Protein AF-A0A6Y2KS38-F1 (afdb_monomer)

Secondary structure (DSSP, 8-state):
-HHHHHHHHHHHHTTS-------SS-HHHHHHHHHHHHTSHHHHHHHHHHHHHTTT--SS-----SSPPPSS-------------HHHHHHHHHHHHHTT--HHHHHHHHHHHHHHHHHT-S--------------

Organism: Salmonella diarizonae (NCBI:txid59204)

Nearest PDB structures (foldseek):
  6p1j-assembly2_B  TM=8.273E-01  e=2.492E-07  Eleftheria terrae
  6p1j-assembly1_A  TM=8.305E-01  e=2.862E-07  Eleftheria terrae
  8rz6-assembly1_A  TM=8.707E-01  e=1.124E-05  Streptomyces regensis
  8qnf-assembly1_A  TM=8.567E-01  e=1.482E-05  Streptomyces regensis
  5t3e-assembly1_A  TM=7.906E-01  e=1.226E-02  Thermoactinomyces vulgaris

Radius of gyration: 22.56 Å; Cα contacts (8 Å, |Δi|>4): 51; chains: 1; bounding box: 43×46×56 Å

Structure (mmCIF, N/CA/C/O backbone):
data_AF-A0A6Y2KS38-F1
#
_entry.id   AF-A0A6Y2KS38-F1
#
loop_
_atom_site.group_PDB
_atom_site.id
_atom_site.type_symbol
_atom_site.label_atom_id
_atom_site.label_alt_id
_atom_site.label_comp_id
_atom_site.label_asym_id
_atom_site.label_entity_id
_atom_site.label_seq_id
_atom_site.pdbx_PDB_ins_code
_atom_site.Cartn_x
_atom_site.Cartn_y
_atom_site.Cartn_z
_atom_site.occupancy
_atom_site.B_iso_or_equiv
_atom_site.auth_seq_id
_atom_site.auth_comp_id
_atom_site.auth_asym_id
_atom_site.auth_atom_id
_atom_site.pdbx_PDB_model_num
ATOM 1 N N . LEU A 1 1 ? 8.875 -2.345 -18.616 1.00 88.44 1 LEU A N 1
ATOM 2 C CA . LEU A 1 1 ? 8.652 -1.024 -19.245 1.00 88.44 1 LEU A CA 1
ATOM 3 C C . LEU A 1 1 ? 9.925 -0.198 -19.435 1.00 88.44 1 LEU A C 1
ATOM 5 O O . LEU A 1 1 ? 10.483 -0.303 -20.509 1.00 88.44 1 LEU A O 1
ATOM 9 N N . ALA A 1 2 ? 10.421 0.583 -18.458 1.00 95.19 2 ALA A N 1
ATOM 10 C CA . ALA A 1 2 ? 11.564 1.492 -18.695 1.00 95.19 2 ALA A CA 1
ATOM 11 C C . ALA A 1 2 ? 12.801 0.774 -19.272 1.00 95.19 2 ALA A C 1
ATOM 13 O O . ALA A 1 2 ? 13.363 1.213 -20.265 1.00 95.19 2 ALA A O 1
ATOM 14 N N . ARG A 1 3 ? 13.145 -0.395 -18.716 1.00 94.69 3 ARG A N 1
ATOM 15 C CA . ARG A 1 3 ? 14.218 -1.262 -19.227 1.00 94.69 3 ARG A CA 1
ATOM 16 C C . ARG A 1 3 ? 14.014 -1.697 -20.686 1.00 94.69 3 ARG A C 1
ATOM 18 O O . ARG A 1 3 ? 14.952 -1.632 -21.464 1.00 94.69 3 ARG A O 1
ATOM 25 N N . GLU A 1 4 ? 12.811 -2.147 -21.044 1.00 95.94 4 GLU A N 1
ATOM 26 C CA . GLU A 1 4 ? 12.500 -2.602 -22.412 1.00 95.94 4 GLU A CA 1
ATOM 27 C C . GLU A 1 4 ? 12.499 -1.432 -23.396 1.00 95.94 4 GLU A C 1
ATOM 29 O O . GLU A 1 4 ? 13.007 -1.568 -24.501 1.00 95.94 4 GLU A O 1
ATOM 34 N N . LEU A 1 5 ? 11.983 -0.271 -22.978 1.00 97.25 5 LEU A N 1
ATOM 35 C CA . LEU A 1 5 ? 12.016 0.949 -23.778 1.00 97.25 5 LEU A CA 1
ATOM 36 C C . LEU A 1 5 ? 13.458 1.378 -24.070 1.00 97.25 5 LEU A C 1
ATOM 38 O O . LEU A 1 5 ? 13.769 1.697 -25.213 1.00 97.25 5 LEU A O 1
ATOM 42 N N . CYS A 1 6 ? 14.329 1.358 -23.056 1.00 97.19 6 CYS A N 1
ATOM 43 C CA . CYS A 1 6 ? 15.751 1.644 -23.232 1.00 97.19 6 CYS A CA 1
ATOM 44 C C . CYS A 1 6 ? 16.404 0.673 -24.222 1.00 97.19 6 CYS A C 1
ATOM 46 O O . CYS A 1 6 ? 17.102 1.124 -25.118 1.00 97.19 6 CYS A O 1
ATOM 48 N N . GLU A 1 7 ? 16.152 -0.631 -24.099 1.00 97.44 7 GLU A N 1
ATOM 49 C CA . GLU A 1 7 ? 16.730 -1.630 -25.006 1.00 97.44 7 GLU A CA 1
ATOM 50 C C . GLU A 1 7 ? 16.250 -1.451 -26.451 1.00 97.44 7 GLU A C 1
ATOM 52 O O . GLU A 1 7 ? 17.064 -1.395 -27.368 1.00 97.44 7 GLU A O 1
ATOM 57 N N . LEU A 1 8 ? 14.942 -1.279 -26.659 1.00 97.69 8 LEU A N 1
ATOM 58 C CA . LEU A 1 8 ? 14.366 -1.044 -27.985 1.00 97.69 8 LEU A CA 1
ATOM 59 C C . LEU A 1 8 ? 14.905 0.241 -28.625 1.00 97.69 8 LEU A C 1
ATOM 61 O O . LEU A 1 8 ? 15.194 0.266 -29.821 1.00 97.69 8 LEU A O 1
ATOM 65 N N . TYR A 1 9 ? 15.046 1.305 -27.832 1.00 97.75 9 TYR A N 1
ATOM 66 C CA . TYR A 1 9 ? 15.588 2.575 -28.300 1.00 97.75 9 TYR A CA 1
ATOM 67 C C . TYR A 1 9 ? 17.061 2.445 -28.697 1.00 97.75 9 TYR A C 1
ATOM 69 O O . TYR A 1 9 ? 17.426 2.805 -29.815 1.00 97.75 9 TYR A O 1
ATOM 77 N N . THR A 1 10 ? 17.897 1.894 -27.813 1.00 97.94 10 THR A N 1
ATOM 78 C CA . THR A 1 10 ? 19.331 1.707 -28.067 1.00 97.94 10 THR A CA 1
ATOM 79 C C . THR A 1 10 ? 19.562 0.812 -29.279 1.00 97.94 10 THR A C 1
ATOM 81 O O . THR A 1 10 ? 20.334 1.178 -30.160 1.00 97.94 10 THR A O 1
ATOM 84 N N . ALA A 1 11 ? 18.830 -0.300 -29.386 1.00 97.69 11 ALA A N 1
ATOM 85 C CA . ALA A 1 11 ? 18.913 -1.194 -30.535 1.00 97.69 11 ALA A CA 1
ATOM 86 C C . ALA A 1 11 ? 18.630 -0.466 -31.854 1.00 97.69 11 ALA A C 1
ATOM 88 O O . ALA A 1 11 ? 19.356 -0.622 -32.834 1.00 97.69 11 ALA A O 1
ATOM 89 N N . ARG A 1 12 ? 17.613 0.405 -31.860 1.00 97.38 12 ARG A N 1
ATOM 90 C CA . ARG A 1 12 ? 17.240 1.174 -33.047 1.00 97.38 12 ARG A CA 1
ATOM 91 C C . ARG A 1 12 ? 18.290 2.211 -33.448 1.00 97.38 12 ARG A C 1
ATOM 93 O O . ARG A 1 12 ? 18.448 2.431 -34.648 1.00 97.38 12 ARG A O 1
ATOM 100 N N . VAL A 1 13 ? 18.956 2.842 -32.476 1.00 98.25 13 VAL A N 1
ATOM 101 C CA . VAL A 1 13 ? 20.048 3.811 -32.695 1.00 98.25 13 VAL A CA 1
ATOM 102 C C . VAL A 1 13 ? 21.300 3.125 -33.237 1.00 98.25 13 VAL A C 1
ATOM 104 O O . VAL A 1 13 ? 21.970 3.673 -34.103 1.00 98.25 13 VAL A O 1
ATOM 107 N N . GLU A 1 14 ? 21.596 1.927 -32.745 1.00 97.94 14 GLU A N 1
ATOM 108 C CA . GLU A 1 14 ? 22.769 1.134 -33.128 1.00 97.94 14 GLU A CA 1
ATOM 109 C C . GLU A 1 14 ? 22.527 0.257 -34.370 1.00 97.94 14 GLU A C 1
ATOM 111 O O . GLU A 1 14 ? 23.391 -0.535 -34.733 1.00 97.94 14 GLU A O 1
ATOM 116 N N . GLU A 1 15 ? 21.354 0.374 -35.004 1.00 97.31 15 GLU A N 1
ATOM 117 C CA . GLU A 1 15 ? 20.936 -0.432 -36.162 1.00 97.31 15 GLU A CA 1
ATOM 118 C C . GLU A 1 15 ? 21.052 -1.950 -35.936 1.00 97.31 15 GLU A C 1
ATOM 120 O O . GLU A 1 15 ? 21.260 -2.731 -36.864 1.00 97.31 15 GLU A O 1
ATOM 125 N N . ARG A 1 16 ? 20.868 -2.380 -34.686 1.00 97.69 16 ARG A N 1
ATOM 126 C CA . ARG A 1 16 ? 20.822 -3.789 -34.290 1.00 97.69 16 ARG A CA 1
ATOM 127 C C . ARG A 1 16 ? 19.401 -4.206 -33.933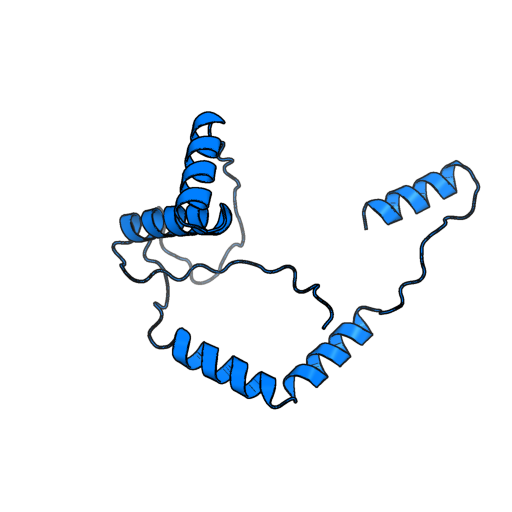 1.00 97.69 16 ARG A C 1
ATOM 129 O O . ARG A 1 16 ? 18.536 -3.384 -33.632 1.00 97.69 16 ARG A O 1
ATOM 136 N N . GLU A 1 17 ? 19.168 -5.509 -33.897 1.00 96.06 17 GLU A N 1
ATOM 137 C CA . GLU A 1 17 ? 17.938 -6.044 -33.321 1.00 96.06 17 GLU A CA 1
ATOM 138 C C . GLU A 1 17 ? 17.955 -5.928 -31.789 1.00 96.06 17 GLU A C 1
ATOM 140 O O . GLU A 1 17 ? 19.001 -6.024 -31.135 1.00 96.06 17 GLU A O 1
ATOM 145 N N . ALA A 1 18 ? 16.779 -5.680 -31.211 1.00 95.75 18 ALA A N 1
ATOM 146 C CA . ALA A 1 18 ? 16.601 -5.616 -29.767 1.00 95.75 18 ALA A CA 1
ATOM 147 C C . ALA A 1 18 ? 16.514 -7.028 -29.182 1.00 95.75 18 ALA A C 1
ATOM 149 O O . ALA A 1 18 ? 15.787 -7.874 -29.702 1.00 95.75 18 ALA A O 1
ATOM 150 N N . ILE A 1 19 ? 17.199 -7.265 -28.065 1.00 95.00 19 ILE A N 1
ATOM 151 C CA . ILE A 1 19 ? 17.192 -8.560 -27.384 1.00 95.00 19 ILE A CA 1
ATOM 152 C C . ILE A 1 19 ? 16.326 -8.437 -26.133 1.00 95.00 19 ILE A C 1
ATOM 154 O O . ILE A 1 19 ? 16.753 -7.924 -25.098 1.00 95.00 19 ILE A O 1
ATOM 158 N N . LEU A 1 20 ? 15.091 -8.930 -26.224 1.00 95.12 20 LEU A N 1
ATOM 159 C CA . LEU A 1 20 ? 14.164 -9.015 -25.098 1.00 95.12 20 LEU A CA 1
ATOM 160 C C . LEU A 1 20 ? 13.809 -10.480 -24.828 1.00 95.12 20 LEU A C 1
ATOM 162 O O . LEU A 1 20 ? 13.563 -11.225 -25.777 1.00 95.12 20 LEU A O 1
ATOM 166 N N . PRO A 1 21 ? 13.768 -10.914 -23.556 1.00 93.19 21 PRO A N 1
ATOM 167 C CA . PRO A 1 21 ? 13.317 -12.258 -23.234 1.00 93.19 21 PRO A CA 1
ATOM 168 C C . PRO A 1 21 ? 11.839 -12.413 -23.599 1.00 93.19 21 PRO A C 1
ATOM 170 O O . PRO A 1 21 ? 11.030 -11.519 -23.334 1.00 93.19 21 PRO A O 1
ATOM 173 N N . GLU A 1 22 ? 11.485 -13.564 -24.165 1.00 93.19 22 GLU A N 1
ATOM 174 C CA . GLU A 1 22 ? 10.086 -13.920 -24.378 1.00 93.19 22 GLU A CA 1
ATOM 175 C C . GLU A 1 22 ? 9.357 -14.011 -23.030 1.00 93.19 22 GLU A C 1
ATOM 177 O O . GLU A 1 22 ? 9.901 -14.489 -22.029 1.00 93.19 22 GLU A O 1
ATOM 182 N N . LEU A 1 23 ? 8.122 -13.515 -22.991 1.00 93.06 23 LEU A N 1
ATOM 183 C CA . LEU A 1 23 ? 7.299 -13.538 -21.789 1.00 93.06 23 LEU A CA 1
ATOM 184 C C . LEU A 1 23 ? 6.562 -14.885 -21.705 1.00 93.06 23 LEU A C 1
ATOM 186 O O . LEU A 1 23 ? 5.662 -15.113 -22.514 1.00 93.06 23 LEU A O 1
ATOM 190 N N . PRO A 1 24 ? 6.866 -15.746 -20.713 1.00 92.88 24 PRO A N 1
ATOM 191 C CA . PRO A 1 24 ? 6.246 -17.070 -20.607 1.00 92.88 24 PRO A CA 1
ATOM 192 C C . PRO A 1 24 ? 4.778 -17.018 -20.163 1.00 92.88 24 PRO A C 1
ATOM 194 O O . PRO A 1 24 ? 4.066 -18.010 -20.262 1.00 92.88 24 PRO A O 1
ATOM 197 N N . VAL A 1 25 ? 4.339 -15.878 -19.622 1.00 93.06 25 VAL A N 1
ATOM 198 C CA . VAL A 1 25 ? 2.980 -15.637 -19.131 1.00 93.06 25 VAL A CA 1
ATOM 199 C C . VAL A 1 25 ? 2.575 -14.239 -19.573 1.00 93.06 25 VAL A C 1
ATOM 201 O O . VAL A 1 25 ? 3.265 -13.262 -19.268 1.00 93.06 25 VAL A O 1
ATOM 204 N N . GLN A 1 26 ? 1.450 -14.135 -20.271 1.00 94.69 26 GLN A N 1
ATOM 205 C CA . GLN A 1 26 ? 0.826 -12.864 -20.606 1.00 94.69 26 GLN A CA 1
ATOM 206 C C . GLN A 1 26 ? -0.152 -12.448 -19.507 1.00 94.69 26 GLN A C 1
ATOM 208 O O . GLN A 1 26 ? -0.623 -13.247 -18.697 1.00 94.69 26 GLN A O 1
ATOM 213 N N . PHE A 1 27 ? -0.511 -11.165 -19.478 1.00 93.56 27 PHE A N 1
ATOM 214 C CA . PHE A 1 27 ? -1.445 -10.669 -18.464 1.00 93.56 27 PHE A CA 1
ATOM 215 C C . PHE A 1 27 ? -2.825 -11.353 -18.537 1.00 93.56 27 PHE A C 1
ATOM 217 O O . PHE A 1 27 ? -3.475 -11.545 -17.511 1.00 93.56 27 PHE A O 1
ATOM 224 N N . ALA A 1 28 ? -3.257 -11.768 -19.733 1.00 96.19 28 ALA A N 1
ATOM 225 C CA . ALA A 1 28 ? -4.486 -12.538 -19.913 1.00 96.19 28 ALA A CA 1
ATOM 226 C C . ALA A 1 28 ? -4.429 -13.900 -19.198 1.00 96.19 28 ALA A C 1
ATOM 228 O O . ALA A 1 28 ? -5.389 -14.275 -18.523 1.00 96.19 28 ALA A O 1
ATOM 229 N N . ASP A 1 29 ? -3.290 -14.593 -19.270 1.00 95.25 29 ASP A N 1
ATOM 230 C CA . ASP A 1 29 ? -3.073 -15.870 -18.584 1.00 95.25 29 ASP A CA 1
ATOM 231 C C . ASP A 1 29 ? -3.142 -15.685 -17.065 1.00 95.25 29 ASP A C 1
ATOM 233 O O . ASP A 1 29 ? -3.805 -16.452 -16.366 1.00 95.25 29 ASP A O 1
ATOM 237 N N . PHE A 1 30 ? -2.533 -14.608 -16.554 1.00 92.62 30 PHE A N 1
ATOM 238 C CA . PHE A 1 30 ? -2.628 -14.238 -15.142 1.00 92.62 30 PHE A CA 1
ATOM 239 C C . PHE A 1 30 ? -4.078 -13.969 -14.710 1.00 92.62 30 PHE A C 1
ATOM 241 O O . PHE A 1 30 ? -4.500 -14.447 -13.658 1.00 92.62 30 PHE A O 1
ATOM 248 N N . ALA A 1 31 ? -4.861 -13.239 -15.509 1.00 94.19 31 ALA A N 1
ATOM 249 C CA . ALA A 1 31 ? -6.260 -12.948 -15.191 1.00 94.19 31 ALA A CA 1
ATOM 250 C C . ALA A 1 31 ? -7.122 -14.225 -15.147 1.00 94.19 31 ALA 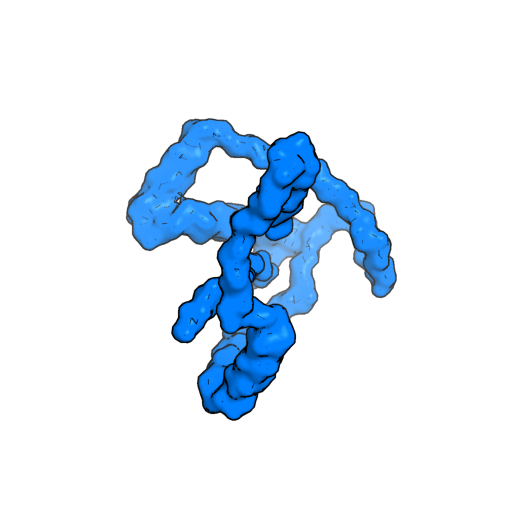A C 1
ATOM 252 O O . ALA A 1 31 ? -7.949 -14.391 -14.245 1.00 94.19 31 ALA A O 1
ATOM 253 N N . LEU A 1 32 ? -6.900 -15.153 -16.085 1.00 95.69 32 LEU A N 1
ATOM 254 C CA . LEU A 1 32 ? -7.559 -16.461 -16.099 1.00 95.69 32 LEU A CA 1
ATOM 255 C C . LEU A 1 32 ? -7.160 -17.303 -14.884 1.00 95.69 32 LEU A C 1
ATOM 257 O O . LEU A 1 32 ? -8.030 -17.839 -14.194 1.00 95.69 32 LEU A O 1
ATOM 261 N N . TRP A 1 33 ? -5.863 -17.367 -14.582 1.00 93.38 33 TRP A N 1
ATOM 262 C CA . TRP A 1 33 ? -5.344 -18.050 -13.400 1.00 93.38 33 TRP A CA 1
ATOM 263 C C . TRP A 1 33 ? -5.943 -17.482 -12.108 1.00 93.38 33 TRP A C 1
ATOM 265 O O . TRP A 1 33 ? -6.415 -18.239 -11.257 1.00 93.38 33 TRP A O 1
ATOM 275 N N . GLN A 1 34 ? -5.999 -16.155 -11.967 1.00 92.31 34 GLN A N 1
ATOM 276 C CA . GLN A 1 34 ? -6.558 -15.508 -10.784 1.00 92.31 34 GLN A CA 1
ATOM 277 C C . GLN A 1 34 ? -8.040 -15.851 -10.608 1.00 92.31 34 GLN A C 1
ATOM 279 O O . GLN A 1 34 ? -8.467 -16.145 -9.493 1.00 92.31 34 GLN A O 1
ATOM 284 N N . ARG A 1 35 ? -8.817 -15.871 -11.697 1.00 93.75 35 ARG A N 1
ATOM 285 C CA . ARG A 1 35 ? -10.223 -16.289 -11.661 1.00 93.75 35 ARG A CA 1
ATOM 286 C C . ARG A 1 35 ? -10.366 -17.731 -11.174 1.00 93.75 35 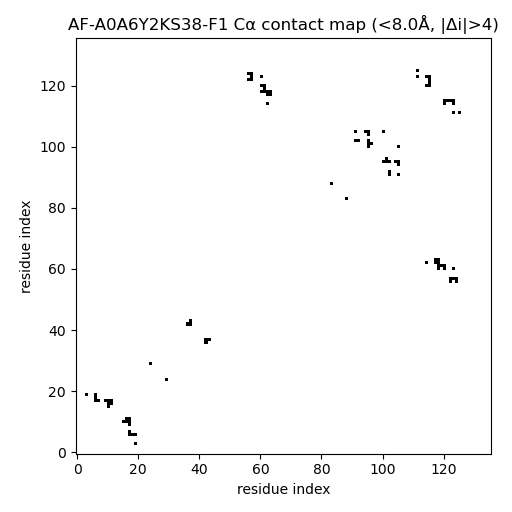ARG A C 1
ATOM 288 O O . ARG A 1 35 ? -11.145 -17.975 -10.263 1.00 93.75 35 ARG A O 1
ATOM 295 N N . GLN A 1 36 ? -9.564 -18.654 -11.703 1.00 93.94 36 GLN A N 1
ATOM 296 C CA . GLN A 1 36 ? -9.564 -20.050 -11.254 1.00 93.94 36 GLN A CA 1
ATOM 297 C C . GLN A 1 36 ? -9.189 -20.189 -9.772 1.00 93.94 36 GLN A C 1
ATOM 299 O O . GLN A 1 36 ? -9.686 -21.084 -9.093 1.00 93.94 36 GLN A O 1
ATOM 304 N N . MET A 1 37 ? -8.320 -19.320 -9.238 1.00 90.94 37 MET A N 1
ATOM 305 C CA . MET A 1 37 ? -7.995 -19.336 -7.806 1.00 90.94 37 MET A CA 1
ATOM 306 C C . MET A 1 37 ? -9.191 -18.964 -6.925 1.00 90.94 37 MET A C 1
ATOM 308 O O . MET A 1 37 ? -9.269 -19.450 -5.797 1.00 90.94 37 MET A O 1
ATOM 312 N N . LEU A 1 38 ? -10.119 -18.134 -7.412 1.00 91.44 38 LEU A N 1
ATOM 313 C CA . LEU A 1 38 ? -11.310 -17.732 -6.656 1.00 91.44 38 LEU A CA 1
ATOM 314 C C . LEU A 1 38 ? -12.330 -18.866 -6.505 1.00 91.44 38 LEU A C 1
ATOM 316 O O . LEU A 1 38 ? -13.067 -18.879 -5.523 1.00 91.44 38 LEU A O 1
ATOM 320 N N . ASP A 1 39 ? -12.320 -19.840 -7.416 1.00 91.62 39 ASP A N 1
ATOM 321 C CA . ASP A 1 39 ? -13.200 -21.012 -7.359 1.00 91.62 39 ASP A CA 1
ATOM 322 C C . ASP A 1 39 ? -12.671 -22.103 -6.406 1.00 91.62 39 ASP A C 1
ATOM 324 O O . ASP A 1 39 ? -13.366 -23.072 -6.094 1.00 91.62 39 ASP A O 1
ATOM 328 N N . LYS A 1 40 ? -11.435 -21.965 -5.906 1.00 93.12 40 LYS A N 1
ATOM 329 C CA . LYS A 1 40 ? -10.833 -22.937 -4.985 1.00 93.12 40 LYS A CA 1
ATOM 330 C C . LYS A 1 40 ? -11.367 -22.768 -3.555 1.00 93.12 40 LYS A C 1
ATOM 332 O O . LYS A 1 40 ? -11.560 -21.639 -3.101 1.00 93.12 40 LYS A O 1
ATOM 337 N N . PRO A 1 41 ? -11.460 -23.854 -2.757 1.00 91.69 41 PRO A N 1
ATOM 338 C CA . PRO A 1 41 ? -11.890 -23.783 -1.353 1.00 91.69 41 PRO A CA 1
ATOM 339 C C . PRO A 1 41 ? -11.075 -22.807 -0.490 1.00 91.69 41 PRO A C 1
ATOM 341 O O . PRO A 1 41 ? -11.580 -22.228 0.473 1.00 91.69 41 PRO A O 1
ATOM 344 N N . GLU A 1 42 ? -9.804 -22.587 -0.840 1.00 92.06 42 GLU A N 1
ATOM 345 C CA . GLU A 1 42 ? -8.952 -21.639 -0.129 1.00 92.06 42 GLU A CA 1
ATOM 346 C C . GLU A 1 42 ? -9.467 -20.192 -0.219 1.00 92.06 42 GLU A C 1
ATOM 348 O O . GLU A 1 42 ? -9.333 -19.436 0.747 1.00 92.06 42 GLU A O 1
ATOM 353 N N . ALA A 1 43 ? -10.105 -19.806 -1.328 1.00 93.50 43 ALA A N 1
ATOM 354 C CA . ALA A 1 43 ? -10.687 -18.477 -1.483 1.00 93.50 43 ALA A CA 1
ATOM 355 C C . ALA A 1 43 ? -11.790 -18.230 -0.445 1.00 93.50 43 ALA A C 1
ATOM 357 O O . ALA A 1 43 ? -11.792 -17.188 0.214 1.00 93.50 43 ALA A O 1
ATOM 358 N N . ALA A 1 44 ? -12.658 -19.220 -0.209 1.00 94.81 44 ALA A N 1
ATOM 359 C CA . ALA A 1 44 ? -13.690 -19.148 0.824 1.00 94.81 44 ALA A CA 1
ATOM 360 C C . ALA A 1 44 ? -13.084 -19.008 2.232 1.00 94.81 44 ALA A C 1
ATOM 362 O O . ALA A 1 44 ? -13.550 -18.193 3.030 1.00 94.81 44 ALA A O 1
ATOM 363 N N . ARG A 1 45 ? -11.991 -19.730 2.524 1.00 95.50 45 ARG A N 1
ATOM 364 C CA . ARG A 1 45 ? -11.259 -19.613 3.798 1.00 95.50 45 ARG A CA 1
ATOM 365 C C . ARG A 1 45 ? -10.664 -18.215 3.995 1.00 95.50 45 ARG A C 1
ATOM 367 O O . ARG A 1 45 ? -10.798 -17.640 5.074 1.00 95.50 45 ARG A O 1
ATOM 374 N N . ARG A 1 46 ? -10.025 -17.653 2.962 1.00 94.56 46 ARG A N 1
ATOM 375 C CA . ARG A 1 46 ? -9.461 -16.290 2.998 1.00 94.56 46 ARG A CA 1
ATOM 376 C C . ARG A 1 46 ? -10.561 -15.239 3.160 1.00 94.56 46 ARG A C 1
ATOM 378 O O . ARG A 1 46 ? -10.398 -14.307 3.941 1.00 94.56 46 ARG A O 1
ATOM 385 N N . LEU A 1 47 ? -11.698 -15.415 2.486 1.00 96.25 47 LEU A N 1
ATOM 386 C CA . LEU A 1 47 ? -12.858 -14.537 2.636 1.00 96.25 47 LEU A CA 1
ATOM 387 C C . LEU A 1 47 ? -13.423 -14.575 4.062 1.00 96.25 47 LEU A C 1
ATOM 389 O O . LEU A 1 47 ? -13.679 -13.523 4.643 1.00 96.25 47 LEU A O 1
ATOM 393 N N . ALA A 1 48 ? -13.595 -15.767 4.639 1.00 97.38 48 ALA A N 1
ATOM 394 C CA . ALA A 1 48 ? -14.080 -15.927 6.008 1.00 97.38 48 ALA A CA 1
ATOM 395 C C . ALA A 1 48 ? -13.139 -15.266 7.027 1.00 97.38 48 ALA A C 1
ATOM 397 O O . ALA A 1 48 ? -13.601 -14.569 7.930 1.00 97.38 48 ALA A O 1
ATOM 398 N N . TYR A 1 49 ? -11.824 -15.420 6.839 1.00 97.25 49 TYR A N 1
ATOM 399 C CA . TYR A 1 49 ? -10.817 -14.734 7.647 1.00 97.25 49 TYR A CA 1
ATOM 400 C C . TYR A 1 49 ? -11.005 -13.213 7.619 1.00 97.25 49 TYR A C 1
ATOM 402 O O . TYR A 1 49 ? -11.086 -12.597 8.679 1.00 97.25 49 TYR A O 1
ATOM 410 N N . TRP A 1 50 ? -11.126 -12.611 6.431 1.00 97.06 50 TRP A N 1
ATOM 411 C CA . TRP A 1 50 ? -11.275 -11.157 6.303 1.00 97.06 50 TRP A CA 1
ATOM 412 C C . TRP A 1 50 ? -12.611 -10.643 6.831 1.00 97.06 50 TRP A C 1
ATOM 414 O O . TRP A 1 50 ? -12.628 -9.611 7.494 1.00 97.06 50 TRP A O 1
ATOM 424 N N . LYS A 1 51 ? -13.710 -11.377 6.615 1.00 97.44 51 LYS A N 1
ATOM 425 C CA . LYS A 1 51 ? -15.017 -11.036 7.197 1.00 97.44 51 LYS A CA 1
ATOM 426 C C . LYS A 1 51 ? -14.960 -10.971 8.721 1.00 97.44 51 LYS A C 1
ATOM 428 O O . LYS A 1 51 ? -15.491 -10.033 9.294 1.00 97.44 51 LYS A O 1
ATOM 433 N N . ASN A 1 52 ? -14.301 -11.942 9.353 1.00 97.56 52 ASN A N 1
ATOM 434 C CA . ASN A 1 52 ? -14.119 -11.960 10.802 1.00 97.56 52 ASN A CA 1
ATOM 435 C C . ASN A 1 52 ? -13.164 -10.843 11.259 1.00 97.56 52 ASN A C 1
ATOM 437 O O . ASN A 1 52 ? -13.486 -10.066 12.147 1.00 97.56 52 ASN A O 1
ATOM 441 N N . LYS A 1 53 ? -11.998 -10.705 10.614 1.00 96.69 53 LYS A N 1
ATOM 442 C CA . LYS A 1 53 ? -10.984 -9.716 11.012 1.00 96.69 53 LYS A CA 1
ATOM 443 C C . LYS A 1 53 ? -11.416 -8.263 10.855 1.00 96.69 53 LYS A C 1
ATOM 445 O O . LYS A 1 53 ? -10.917 -7.431 11.599 1.00 96.69 53 LYS A O 1
ATOM 450 N N . LEU A 1 54 ? -12.290 -7.965 9.897 1.00 96.00 54 LEU A N 1
ATOM 451 C CA . LEU A 1 54 ? -12.807 -6.616 9.649 1.00 96.00 54 LEU A CA 1
ATOM 452 C C . LEU A 1 54 ? -14.209 -6.411 10.233 1.00 96.00 54 LEU A C 1
ATOM 454 O O . LEU A 1 54 ? -14.854 -5.399 9.958 1.00 96.00 54 LEU A O 1
ATOM 458 N N . GLN A 1 55 ? -14.707 -7.364 11.022 1.00 96.62 55 GLN A N 1
ATOM 459 C CA . GLN A 1 55 ? -15.981 -7.205 11.701 1.00 96.62 55 GLN A CA 1
ATOM 460 C C . GLN A 1 55 ? -15.885 -6.050 12.703 1.00 96.62 55 GLN A C 1
ATOM 462 O O . GLN A 1 55 ? -15.043 -6.066 13.593 1.00 96.62 55 GLN A O 1
ATOM 467 N N . GLY A 1 56 ? -16.763 -5.057 12.560 1.00 94.19 56 GLY A N 1
ATOM 468 C CA . GLY A 1 56 ? -16.774 -3.879 13.431 1.00 94.19 56 GLY A CA 1
ATOM 469 C C . GLY A 1 56 ? -15.697 -2.839 13.115 1.00 94.19 56 GLY A C 1
ATOM 470 O O . GLY A 1 56 ? -15.620 -1.849 13.835 1.00 94.19 56 GLY A O 1
ATOM 471 N N . ALA A 1 57 ? -14.916 -3.025 12.044 1.00 94.62 57 ALA A N 1
ATOM 472 C CA . ALA A 1 57 ? -13.939 -2.032 11.613 1.00 94.62 57 ALA A CA 1
ATOM 473 C C . ALA A 1 57 ? -14.614 -0.665 11.366 1.00 94.62 57 ALA A C 1
ATOM 475 O O . ALA A 1 57 ? -15.714 -0.619 10.797 1.00 94.62 57 ALA A O 1
ATOM 476 N N . PRO A 1 58 ? -13.972 0.452 11.753 1.00 92.88 58 PRO A N 1
ATOM 477 C CA . PRO A 1 58 ? -14.537 1.782 11.583 1.00 92.88 58 PRO A CA 1
ATOM 478 C C . PRO A 1 58 ? -14.767 2.097 10.102 1.00 92.88 58 PRO A C 1
ATOM 480 O O . PRO A 1 58 ? -13.931 1.812 9.243 1.00 92.88 58 PRO A O 1
ATOM 483 N N . ALA A 1 59 ? -15.903 2.731 9.799 1.00 87.88 59 ALA A N 1
ATOM 484 C CA . ALA A 1 59 ? -16.266 3.110 8.430 1.00 87.88 59 ALA A CA 1
ATOM 485 C C . ALA A 1 59 ? -15.334 4.185 7.835 1.00 87.88 59 ALA A C 1
ATOM 487 O O . ALA A 1 59 ? -15.260 4.356 6.617 1.00 87.88 59 ALA A O 1
ATOM 488 N N . GLY A 1 60 ? -14.624 4.916 8.692 1.00 90.38 60 GLY A N 1
ATOM 489 C CA . GLY A 1 60 ? -13.685 5.954 8.313 1.00 90.38 60 GLY A CA 1
ATOM 490 C C . GLY A 1 60 ? -12.861 6.432 9.502 1.00 90.38 60 GLY A C 1
ATOM 491 O O . GLY A 1 60 ? -13.149 6.108 10.656 1.00 90.38 60 GLY A O 1
ATOM 492 N N . LEU A 1 61 ? -11.823 7.197 9.180 1.00 93.62 61 LEU A N 1
ATOM 493 C CA . LEU A 1 61 ? -10.994 7.884 10.156 1.00 93.62 61 LEU A CA 1
ATOM 494 C C . LEU A 1 61 ? -11.430 9.355 10.244 1.00 93.62 61 LEU A C 1
ATOM 496 O O . LEU A 1 61 ? -11.456 10.047 9.222 1.00 93.62 61 LEU A O 1
ATOM 500 N N . GLU A 1 62 ? -11.745 9.822 11.447 1.00 92.88 62 GLU A N 1
ATOM 501 C CA . GLU A 1 62 ? -12.233 11.171 11.750 1.00 92.88 62 GLU A CA 1
ATOM 502 C C . GLU A 1 62 ? -11.054 12.126 11.969 1.00 92.88 62 GLU A C 1
ATOM 504 O O . GLU A 1 62 ? -10.715 12.506 13.085 1.00 92.88 62 GLU A O 1
ATOM 509 N N . LEU A 1 63 ? -10.358 12.471 10.886 1.00 94.56 63 LEU A N 1
ATOM 510 C CA . LEU A 1 63 ? -9.220 13.390 10.943 1.00 94.56 63 LEU A CA 1
ATOM 511 C C . LEU A 1 63 ? -9.672 14.859 11.049 1.00 94.56 63 LEU A C 1
ATOM 513 O O . LEU A 1 63 ? -10.702 15.222 10.476 1.00 94.56 63 LEU A O 1
ATOM 517 N N . PRO A 1 64 ? -8.870 15.739 11.680 1.00 94.50 64 PRO A N 1
ATOM 518 C CA . PRO A 1 64 ? -9.135 17.175 11.730 1.00 94.50 64 PRO A CA 1
ATOM 519 C C . PRO A 1 64 ? -8.867 17.821 10.361 1.00 94.50 64 PRO A C 1
ATOM 521 O O . PRO A 1 64 ? -7.808 18.390 10.112 1.00 94.50 64 PRO A O 1
ATOM 524 N N . THR A 1 65 ? -9.811 17.678 9.431 1.00 95.06 65 THR A N 1
ATOM 525 C CA . THR A 1 65 ? -9.698 18.195 8.061 1.00 95.06 65 THR A CA 1
ATOM 526 C C . THR A 1 65 ? -10.106 19.663 7.961 1.00 95.06 65 THR A C 1
ATOM 528 O O . THR A 1 65 ? -11.127 20.055 8.518 1.00 95.06 65 THR A O 1
ATOM 531 N N . ASP A 1 66 ? -9.404 20.442 7.135 1.00 97.06 66 ASP A N 1
ATOM 532 C CA . ASP A 1 66 ? -9.700 21.869 6.910 1.00 97.06 66 ASP A CA 1
ATOM 533 C C . ASP A 1 66 ? -11.067 22.138 6.251 1.00 97.06 66 ASP A C 1
ATOM 535 O O . ASP A 1 66 ? -11.576 23.260 6.280 1.00 97.06 66 ASP A O 1
ATOM 539 N N . ARG A 1 67 ? -11.642 21.136 5.571 1.00 94.56 67 ARG A N 1
ATOM 540 C CA . ARG A 1 67 ? -12.905 21.240 4.826 1.00 94.56 67 ARG A CA 1
ATOM 541 C C . ARG A 1 67 ? -13.715 19.947 4.952 1.00 94.56 67 ARG A C 1
ATOM 543 O O . ARG A 1 67 ? -13.111 18.875 4.974 1.00 94.56 67 ARG A O 1
ATOM 550 N N . PRO A 1 68 ? -15.058 20.018 4.952 1.00 93.31 68 PRO A N 1
ATOM 551 C CA . PRO A 1 68 ? -15.907 18.831 4.989 1.00 93.31 68 PRO A CA 1
ATOM 552 C C . PRO A 1 68 ? -15.709 17.950 3.747 1.00 93.31 68 PRO A C 1
ATOM 554 O O . PRO A 1 68 ? -15.408 18.442 2.654 1.00 93.31 68 PRO A O 1
ATOM 557 N N . ARG A 1 69 ? -15.921 16.638 3.904 1.00 92.94 69 ARG A N 1
ATOM 558 C CA . ARG A 1 69 ? -15.829 15.670 2.802 1.00 92.94 69 ARG A CA 1
ATOM 559 C C . ARG A 1 69 ? -16.953 15.917 1.775 1.00 92.94 69 ARG A C 1
ATOM 561 O O . ARG A 1 69 ? -18.123 15.825 2.142 1.00 92.94 69 ARG A O 1
ATOM 568 N N . PRO A 1 70 ? -16.637 16.189 0.494 1.00 94.56 70 PRO A N 1
ATOM 569 C CA . PRO A 1 70 ? -17.651 16.346 -0.546 1.00 94.56 70 PRO A CA 1
ATOM 570 C C . PRO A 1 70 ? -18.256 14.992 -0.949 1.00 94.56 70 PRO A C 1
ATOM 572 O O . PRO A 1 70 ? -17.596 13.959 -0.853 1.00 94.56 70 PRO A O 1
ATOM 575 N N . ALA A 1 71 ? -19.487 15.004 -1.473 1.00 95.81 71 ALA A N 1
ATOM 576 C CA . ALA A 1 71 ? -20.158 13.798 -1.978 1.00 95.81 71 ALA A CA 1
ATOM 577 C C . ALA A 1 71 ? -19.465 13.190 -3.214 1.00 95.81 71 ALA A C 1
ATOM 579 O O . ALA A 1 71 ? -19.524 11.982 -3.429 1.00 95.81 71 ALA A O 1
ATOM 580 N N . VAL A 1 72 ? -18.792 14.024 -4.015 1.00 96.88 72 VAL A N 1
ATOM 581 C CA . VAL A 1 72 ? -18.024 13.609 -5.195 1.00 96.88 72 VAL A CA 1
ATOM 582 C C . VAL A 1 72 ? -16.560 13.989 -4.992 1.00 96.88 72 VAL A C 1
ATOM 584 O O . VAL A 1 72 ? -16.238 15.151 -4.737 1.00 96.88 72 VAL A O 1
ATOM 587 N N . ALA A 1 73 ? -15.666 13.007 -5.103 1.00 95.31 73 ALA A N 1
ATOM 588 C CA . ALA A 1 73 ? -14.230 13.224 -4.977 1.00 95.31 73 ALA A CA 1
ATOM 589 C C . ALA A 1 73 ? -13.670 13.944 -6.215 1.00 95.31 73 ALA A C 1
ATOM 591 O O . ALA A 1 73 ? -13.967 13.577 -7.348 1.00 95.31 73 ALA A O 1
ATOM 592 N N . SER A 1 74 ? -12.810 14.945 -6.007 1.00 96.44 74 SER A N 1
ATOM 593 C CA . SER A 1 74 ? -12.140 15.662 -7.104 1.00 96.44 74 SER A CA 1
ATOM 594 C C . SER A 1 74 ? -10.902 14.941 -7.643 1.00 96.44 74 SER A C 1
ATOM 596 O O . SER A 1 74 ? -10.377 15.332 -8.681 1.00 96.44 74 SER A O 1
ATOM 598 N N . TYR A 1 75 ? -10.391 13.949 -6.903 1.00 95.44 75 TYR A N 1
ATOM 599 C CA . TYR A 1 75 ? -9.127 13.240 -7.152 1.00 95.44 75 TYR A CA 1
ATOM 600 C C . TYR A 1 75 ? -7.872 14.129 -7.233 1.00 95.44 75 TYR A C 1
ATOM 602 O O . TYR A 1 75 ? -6.790 13.651 -7.567 1.00 95.44 75 TYR A O 1
ATOM 610 N N . ARG A 1 76 ? -7.977 15.417 -6.884 1.00 97.06 76 ARG A N 1
ATOM 611 C CA . ARG A 1 76 ? -6.828 16.324 -6.798 1.00 97.06 76 ARG A CA 1
ATOM 612 C C . ARG A 1 76 ? -6.062 16.051 -5.506 1.00 97.06 76 ARG A C 1
ATOM 614 O O . ARG A 1 76 ? -6.635 16.146 -4.425 1.00 97.06 76 ARG A O 1
ATOM 621 N N . GLY A 1 77 ? -4.771 15.760 -5.626 1.00 95.75 77 GLY A N 1
ATOM 622 C CA . GLY A 1 77 ? -3.858 15.553 -4.502 1.00 95.75 77 GLY A CA 1
ATOM 623 C C . GLY A 1 77 ? -2.608 16.424 -4.611 1.00 95.75 77 GLY A C 1
ATOM 624 O O . GLY A 1 77 ? -2.304 16.963 -5.674 1.00 95.75 77 GLY A O 1
ATOM 625 N N . ALA A 1 78 ? -1.886 16.548 -3.501 1.00 97.06 78 ALA A N 1
ATOM 626 C CA . ALA A 1 78 ? -0.563 17.159 -3.429 1.00 97.06 78 ALA A CA 1
ATOM 627 C C . ALA A 1 78 ? 0.399 16.196 -2.721 1.00 97.06 78 ALA A C 1
ATOM 629 O O . ALA A 1 78 ? -0.037 15.303 -1.994 1.00 97.06 78 ALA A O 1
ATOM 630 N N . HIS A 1 79 ? 1.700 16.383 -2.929 1.00 97.06 79 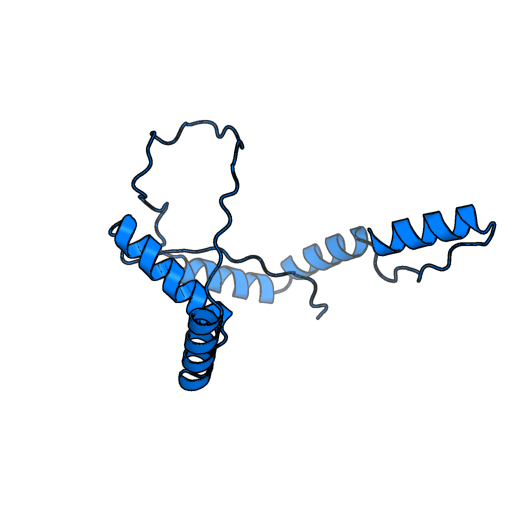HIS A N 1
ATOM 631 C CA . HIS A 1 79 ? 2.739 15.596 -2.274 1.00 97.06 79 HIS A CA 1
ATOM 632 C C . HIS A 1 79 ? 3.581 16.501 -1.377 1.00 97.06 79 HIS A C 1
ATOM 634 O O . HIS A 1 79 ? 4.125 17.502 -1.844 1.00 97.06 79 HIS A O 1
ATOM 640 N N . VAL A 1 80 ? 3.708 16.130 -0.104 1.00 97.44 80 VAL A N 1
ATOM 641 C CA . VAL A 1 80 ? 4.580 16.808 0.860 1.00 97.44 80 VAL A CA 1
ATOM 642 C C . VAL A 1 80 ? 5.678 15.821 1.254 1.00 97.44 80 VAL A C 1
ATOM 644 O O . VAL A 1 80 ? 5.378 14.835 1.929 1.00 97.44 80 VAL A O 1
ATOM 647 N N . PRO A 1 81 ? 6.931 16.017 0.803 1.00 96.75 81 PRO A N 1
ATOM 648 C CA . PRO A 1 81 ? 8.018 15.115 1.153 1.00 96.75 81 PRO A CA 1
ATOM 649 C C . PRO A 1 81 ? 8.355 15.228 2.643 1.00 96.75 81 PRO A C 1
ATOM 651 O O . PRO A 1 81 ? 8.408 16.324 3.198 1.00 96.75 81 PRO A O 1
ATOM 654 N N . VAL A 1 82 ? 8.624 14.085 3.272 1.00 95.44 82 VAL A N 1
ATOM 655 C CA . VAL A 1 82 ? 9.103 13.997 4.655 1.00 95.44 82 VAL A CA 1
ATOM 656 C C . VAL A 1 82 ? 10.437 13.265 4.648 1.00 95.44 82 VAL A C 1
ATOM 658 O O . VAL A 1 82 ? 10.530 12.149 4.139 1.00 95.44 82 VAL A O 1
ATOM 661 N N . THR A 1 83 ? 11.458 13.886 5.233 1.00 96.88 83 THR A N 1
ATOM 662 C CA . THR A 1 83 ? 12.798 13.305 5.368 1.00 96.88 83 THR A CA 1
ATOM 663 C C . THR A 1 83 ? 13.086 13.055 6.840 1.00 96.88 83 THR A C 1
ATOM 665 O O . THR A 1 83 ? 12.924 13.950 7.667 1.00 96.88 83 THR A O 1
ATOM 668 N N . LEU A 1 84 ? 13.525 11.841 7.165 1.00 96.50 84 LEU A N 1
ATOM 669 C CA . LEU A 1 84 ? 13.996 11.491 8.502 1.00 96.50 84 L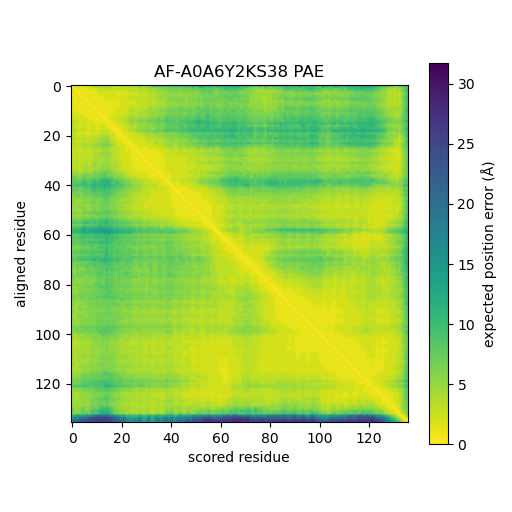EU A CA 1
ATOM 670 C C . LEU A 1 84 ? 15.516 11.631 8.553 1.00 96.50 84 LEU A C 1
ATOM 672 O O . LEU A 1 84 ? 16.206 11.200 7.627 1.00 96.50 84 LEU A O 1
ATOM 676 N N . ALA A 1 85 ? 16.028 12.217 9.635 1.00 98.19 85 ALA A N 1
ATOM 677 C CA . ALA A 1 85 ? 17.464 12.324 9.852 1.00 98.19 85 ALA A CA 1
ATOM 678 C C . ALA A 1 85 ? 18.102 10.920 9.955 1.00 98.19 85 ALA A C 1
ATOM 680 O O . ALA A 1 85 ? 17.461 10.011 10.504 1.00 98.19 85 ALA A O 1
ATOM 681 N N . PRO A 1 86 ? 19.338 10.718 9.460 1.00 98.19 86 PRO A N 1
ATOM 682 C CA . PRO A 1 86 ? 20.007 9.417 9.493 1.00 98.19 86 PRO A CA 1
ATOM 683 C C . PRO A 1 86 ? 20.031 8.783 10.889 1.00 98.19 86 PRO A C 1
ATOM 685 O O . PRO A 1 86 ? 19.737 7.602 11.041 1.00 98.19 86 PRO A O 1
ATOM 688 N N . GLU A 1 87 ? 20.270 9.580 11.927 1.00 98.31 87 GLU A N 1
ATOM 689 C CA . GLU A 1 87 ? 20.338 9.128 13.318 1.00 98.31 87 GLU A CA 1
ATOM 690 C C . GLU A 1 87 ? 18.986 8.583 13.800 1.00 98.31 87 GLU A C 1
ATOM 692 O O . GLU A 1 87 ? 18.925 7.589 14.526 1.00 98.31 87 GLU A O 1
ATOM 697 N N . THR A 1 88 ? 17.880 9.195 13.358 1.00 98.12 88 THR A N 1
ATOM 698 C CA . THR A 1 88 ? 16.525 8.699 13.642 1.00 98.12 88 THR A CA 1
ATOM 699 C C . THR A 1 88 ? 16.277 7.366 12.945 1.00 98.12 88 THR A C 1
ATOM 701 O O . THR A 1 88 ? 15.728 6.447 13.552 1.00 98.12 88 THR A O 1
ATOM 704 N N . VAL A 1 89 ? 16.700 7.230 11.686 1.00 97.88 89 VAL A N 1
ATOM 705 C CA . VAL A 1 89 ? 16.553 5.978 10.933 1.00 97.88 89 VAL A CA 1
ATOM 706 C C . VAL A 1 89 ? 17.332 4.848 11.605 1.00 97.88 89 VAL A C 1
ATOM 708 O O . VAL A 1 89 ? 16.779 3.763 11.791 1.00 97.88 89 VAL A O 1
ATOM 711 N N . GLU A 1 90 ? 18.565 5.100 12.042 1.00 98.31 90 GLU A N 1
ATOM 712 C CA . GLU A 1 90 ? 19.375 4.103 12.750 1.00 98.31 90 GLU A CA 1
ATOM 713 C C . GLU A 1 90 ? 18.762 3.705 14.098 1.00 98.31 90 GLU A C 1
ATOM 715 O O . GLU A 1 90 ? 18.666 2.516 14.415 1.00 98.31 90 GLU A O 1
ATOM 720 N N . ALA A 1 91 ? 18.233 4.666 14.860 1.00 98.38 91 ALA A N 1
ATOM 721 C CA . ALA A 1 91 ? 17.521 4.370 16.101 1.00 98.38 91 ALA A CA 1
ATOM 722 C C . ALA A 1 91 ? 16.279 3.485 15.868 1.00 98.38 91 ALA A C 1
ATOM 724 O O . ALA A 1 91 ? 16.027 2.548 16.634 1.00 98.38 91 ALA A O 1
ATOM 725 N N . LEU A 1 92 ? 15.525 3.737 14.792 1.00 98.19 92 LEU A N 1
ATOM 726 C CA . LEU A 1 92 ? 14.365 2.929 14.405 1.00 98.19 92 LEU A CA 1
ATOM 727 C C . LEU A 1 92 ? 14.769 1.523 13.941 1.00 98.19 92 LEU A C 1
ATOM 729 O O . LEU A 1 92 ? 14.092 0.553 14.286 1.00 98.19 92 LEU A O 1
ATOM 733 N N . ARG A 1 93 ? 15.883 1.380 13.211 1.00 98.38 93 ARG A N 1
ATOM 734 C CA . ARG A 1 93 ? 16.436 0.066 12.834 1.00 98.38 93 ARG A CA 1
ATOM 735 C C . ARG A 1 93 ? 16.845 -0.738 14.060 1.00 98.38 93 ARG A C 1
ATOM 737 O O . ARG A 1 93 ? 16.470 -1.903 14.174 1.00 98.38 93 ARG A O 1
ATOM 744 N N . ALA A 1 94 ? 17.546 -0.109 14.999 1.00 98.44 94 ALA A N 1
ATOM 745 C CA . ALA A 1 94 ? 17.930 -0.747 16.250 1.00 98.44 94 ALA A CA 1
ATOM 746 C C . ALA A 1 94 ? 16.697 -1.169 17.066 1.00 98.44 94 ALA A C 1
ATOM 748 O O . ALA A 1 94 ? 16.684 -2.249 17.652 1.00 98.44 94 ALA A O 1
ATOM 749 N N . LEU A 1 95 ? 15.635 -0.352 17.089 1.00 98.50 95 LEU A N 1
ATOM 750 C CA . LEU A 1 95 ? 14.366 -0.722 17.721 1.00 98.50 95 LEU A CA 1
ATOM 751 C C . LEU A 1 95 ? 13.731 -1.944 17.046 1.00 98.50 95 LEU A C 1
ATOM 753 O O . LEU A 1 95 ? 13.343 -2.877 17.746 1.00 98.50 95 LEU A O 1
ATOM 757 N N . ALA A 1 96 ? 13.663 -1.955 15.713 1.00 98.50 96 ALA A N 1
ATOM 758 C CA . ALA A 1 96 ? 13.124 -3.075 14.947 1.00 98.50 96 ALA A CA 1
ATOM 759 C C . ALA A 1 96 ? 13.870 -4.380 15.276 1.00 98.50 96 ALA A C 1
ATOM 761 O O . ALA A 1 96 ? 13.243 -5.388 15.596 1.00 98.50 96 ALA A O 1
ATOM 762 N N . GLN A 1 97 ? 15.206 -4.326 15.312 1.00 98.38 97 GLN A N 1
ATOM 763 C CA . GLN A 1 97 ? 16.049 -5.466 15.664 1.00 98.38 97 GLN A CA 1
ATOM 764 C C . GLN A 1 97 ? 15.804 -5.954 17.097 1.00 98.38 97 GLN A C 1
ATOM 766 O O . GLN A 1 97 ? 15.619 -7.151 17.303 1.00 98.38 97 GLN A O 1
ATOM 771 N N . ARG A 1 98 ? 15.753 -5.047 18.084 1.00 98.44 98 ARG A N 1
ATOM 772 C CA . ARG A 1 98 ? 15.483 -5.413 19.488 1.00 98.44 98 ARG A CA 1
ATOM 773 C C . ARG A 1 98 ? 14.116 -6.070 19.680 1.00 98.44 98 ARG A C 1
ATOM 775 O O . ARG A 1 98 ? 13.974 -6.901 20.566 1.00 98.44 98 ARG A O 1
ATOM 782 N N . GLN A 1 99 ? 13.128 -5.685 18.875 1.00 98.19 99 GLN A N 1
ATOM 783 C CA . GLN A 1 99 ? 11.763 -6.214 18.939 1.00 98.19 99 GLN A CA 1
ATOM 784 C C . GLN A 1 99 ? 11.538 -7.420 18.010 1.00 98.19 99 GLN A C 1
ATOM 786 O O . GLN A 1 99 ? 10.442 -7.971 17.988 1.00 98.19 99 GLN A O 1
ATOM 791 N N . GLY A 1 100 ? 12.544 -7.834 17.229 1.00 98.25 100 GLY A N 1
ATOM 792 C CA . GLY A 1 100 ? 12.414 -8.940 16.275 1.00 98.25 100 GLY A CA 1
ATOM 793 C C . GLY A 1 100 ? 11.431 -8.665 15.129 1.00 98.25 100 GLY A C 1
ATOM 794 O O . GLY A 1 100 ? 10.849 -9.598 14.581 1.00 98.25 100 GLY A O 1
ATOM 795 N N . VAL A 1 101 ? 11.224 -7.395 14.769 1.00 98.44 101 VAL A N 1
ATOM 796 C CA . VAL A 1 101 ? 10.288 -6.961 13.718 1.00 98.44 101 VAL A CA 1
ATOM 797 C C . VAL A 1 101 ? 11.016 -6.236 12.591 1.00 98.44 101 VAL A C 1
ATOM 799 O O . VAL A 1 101 ? 12.194 -5.896 12.682 1.00 98.44 101 VAL A O 1
ATOM 802 N N . THR A 1 102 ? 10.310 -5.974 11.494 1.00 98.12 102 THR A N 1
ATOM 803 C CA . THR A 1 102 ? 10.866 -5.204 10.374 1.00 98.12 102 THR A CA 1
ATOM 804 C C . THR A 1 102 ? 10.777 -3.697 10.632 1.00 98.12 102 THR A C 1
ATOM 806 O O . THR A 1 102 ? 9.882 -3.228 11.337 1.00 98.12 102 THR A O 1
ATOM 809 N N . LEU A 1 103 ? 11.653 -2.908 9.995 1.00 97.81 103 LEU A N 1
ATOM 810 C CA . LEU A 1 103 ? 11.556 -1.439 10.025 1.00 97.81 103 LEU A CA 1
ATOM 811 C C . LEU A 1 103 ? 10.190 -0.947 9.512 1.00 97.81 103 LEU A C 1
ATOM 813 O O . LEU A 1 103 ? 9.643 0.016 10.039 1.00 97.81 103 LEU A O 1
ATOM 817 N N . TYR A 1 104 ? 9.615 -1.642 8.526 1.00 97.56 104 TYR A N 1
ATOM 818 C CA . TYR A 1 104 ? 8.273 -1.358 8.022 1.00 97.56 104 TYR A CA 1
ATOM 819 C C . TYR A 1 104 ? 7.209 -1.449 9.128 1.00 97.56 104 TYR A C 1
ATOM 821 O O . TYR A 1 104 ? 6.401 -0.536 9.262 1.00 97.56 104 TYR A O 1
ATOM 829 N N . MET A 1 105 ? 7.230 -2.506 9.951 1.00 98.00 105 MET A N 1
ATOM 830 C CA . MET A 1 105 ? 6.283 -2.667 11.064 1.00 98.00 105 MET A CA 1
ATOM 831 C C . MET A 1 105 ? 6.420 -1.545 12.097 1.00 98.00 105 MET A C 1
ATOM 833 O O . MET A 1 105 ? 5.410 -1.035 12.572 1.00 98.00 105 MET A O 1
ATOM 837 N N . VAL A 1 106 ? 7.652 -1.118 12.400 1.00 98.25 106 VAL A N 1
ATOM 838 C CA . VAL A 1 106 ? 7.905 0.012 13.310 1.00 98.25 106 VAL A CA 1
ATOM 839 C C . VAL A 1 106 ? 7.328 1.314 12.751 1.00 98.25 106 VAL A C 1
ATOM 841 O O . VAL A 1 106 ? 6.638 2.036 13.466 1.00 98.25 106 VAL A O 1
ATOM 844 N N . LEU A 1 107 ? 7.574 1.608 11.472 1.00 97.69 107 LEU A N 1
ATOM 845 C CA . LEU A 1 107 ? 7.056 2.815 10.822 1.00 97.69 107 LEU A CA 1
ATOM 846 C C . LEU A 1 107 ? 5.527 2.800 10.715 1.00 97.69 107 LEU A C 1
ATOM 848 O O . LEU A 1 107 ? 4.891 3.819 10.971 1.00 97.69 107 LEU A O 1
ATOM 852 N N . LEU A 1 108 ? 4.932 1.650 10.386 1.00 98.00 108 LEU A N 1
ATOM 853 C CA . LEU A 1 108 ? 3.480 1.489 10.342 1.00 98.00 108 LEU A CA 1
ATOM 854 C C . LEU A 1 108 ? 2.854 1.713 11.722 1.00 98.00 108 LEU A C 1
ATOM 856 O O . LEU A 1 108 ? 1.878 2.450 11.825 1.00 98.00 108 LEU A O 1
ATOM 860 N N . ALA A 1 109 ? 3.442 1.146 12.779 1.00 97.69 109 ALA A N 1
ATOM 861 C CA . ALA A 1 109 ? 2.976 1.354 14.146 1.00 97.69 109 ALA A CA 1
ATOM 862 C C . ALA A 1 109 ? 3.079 2.832 14.557 1.00 97.69 109 ALA A C 1
ATOM 864 O O . ALA A 1 109 ? 2.124 3.393 15.089 1.00 97.69 109 ALA A O 1
ATOM 865 N N . ALA A 1 110 ? 4.200 3.496 14.255 1.00 97.06 110 ALA A N 1
ATOM 866 C CA . ALA A 1 110 ? 4.360 4.927 14.510 1.00 97.06 110 ALA A CA 1
ATOM 867 C C . ALA A 1 110 ? 3.308 5.764 13.761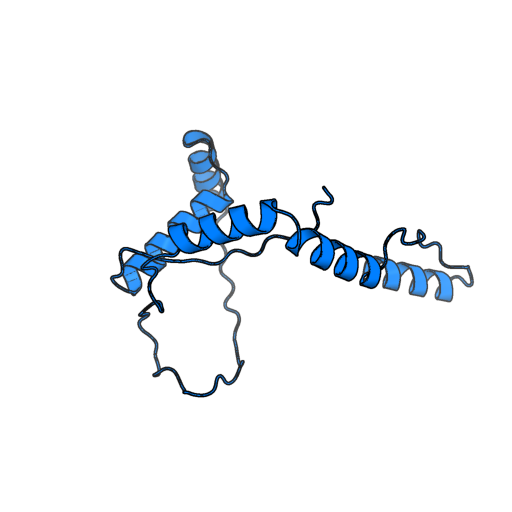 1.00 97.06 110 ALA A C 1
ATOM 869 O O . ALA A 1 110 ? 2.727 6.686 14.332 1.00 97.06 110 ALA A O 1
ATOM 870 N N . PHE A 1 111 ? 3.014 5.414 12.506 1.00 97.19 111 PHE A N 1
ATOM 871 C CA . PHE A 1 111 ? 1.973 6.068 11.719 1.00 97.19 111 PHE A CA 1
ATOM 872 C C . PHE A 1 111 ? 0.574 5.849 12.312 1.00 97.19 111 PHE A C 1
ATOM 874 O O . PHE A 1 111 ? -0.174 6.811 12.468 1.00 97.19 111 PHE A O 1
ATOM 881 N N . GLN A 1 112 ? 0.235 4.625 12.727 1.00 97.56 112 GLN A N 1
ATOM 882 C CA . GLN A 1 112 ? -1.033 4.326 13.402 1.00 97.56 112 GLN A CA 1
ATOM 883 C C . GLN A 1 112 ? -1.190 5.105 14.714 1.00 97.56 112 GLN A C 1
ATOM 885 O O . GLN A 1 112 ? -2.275 5.611 14.985 1.00 97.56 112 GLN A O 1
ATOM 890 N N . VAL A 1 113 ? -0.113 5.284 15.488 1.00 97.56 113 VAL A N 1
ATOM 891 C CA . VAL A 1 113 ? -0.125 6.121 16.701 1.00 97.56 113 VAL A CA 1
ATOM 892 C C . VAL A 1 113 ? -0.438 7.583 16.372 1.00 97.56 113 VAL A C 1
ATOM 894 O O . VAL A 1 113 ? -1.204 8.218 17.094 1.00 97.56 113 VAL A O 1
ATOM 897 N N . VAL A 1 114 ? 0.121 8.132 15.289 1.00 97.12 114 VAL A N 1
ATOM 898 C CA . VAL A 1 114 ? -0.197 9.502 14.846 1.00 97.12 114 VAL A CA 1
ATOM 899 C C . VAL A 1 114 ? -1.668 9.615 14.450 1.00 97.12 114 VAL A C 1
ATOM 901 O O . VAL A 1 114 ? -2.357 10.516 14.921 1.00 97.12 114 VAL A O 1
ATOM 904 N N . LEU A 1 115 ? -2.161 8.680 13.634 1.00 97.44 115 LEU A N 1
ATOM 905 C CA . LEU A 1 115 ? -3.557 8.659 13.194 1.00 97.44 115 LEU A CA 1
ATOM 906 C C . LEU A 1 115 ? -4.528 8.540 14.371 1.00 97.44 115 LEU A C 1
ATOM 908 O O . LEU A 1 115 ? -5.499 9.292 14.435 1.00 97.44 115 LEU A O 1
ATOM 912 N N . SER A 1 116 ? -4.242 7.644 15.316 1.00 97.38 116 SER A N 1
ATOM 913 C CA . SER A 1 116 ? -5.030 7.468 16.536 1.00 97.38 116 SER A CA 1
ATOM 914 C C . SER A 1 116 ? -5.072 8.759 17.357 1.00 97.38 116 SER A C 1
ATOM 916 O O . SER A 1 116 ? -6.148 9.241 17.700 1.00 97.38 116 SER A O 1
ATOM 918 N N . ARG A 1 117 ? -3.922 9.412 17.576 1.00 97.12 117 ARG A N 1
ATOM 919 C CA . ARG A 1 117 ? -3.855 10.681 18.324 1.00 97.12 117 ARG A CA 1
ATOM 920 C C . ARG A 1 117 ? -4.618 11.823 17.664 1.00 97.12 117 ARG A C 1
ATOM 922 O O . ARG A 1 117 ? -5.179 12.651 18.371 1.00 97.12 117 ARG A O 1
ATOM 929 N N . TRP A 1 118 ? -4.595 11.910 16.337 1.00 97.12 118 TRP A N 1
ATOM 930 C CA . TRP A 1 118 ? -5.274 12.990 15.619 1.00 97.12 118 TRP A CA 1
ATOM 931 C C . TRP A 1 118 ? -6.773 12.770 15.485 1.00 97.12 118 TRP A C 1
ATOM 933 O O . TRP A 1 118 ? -7.520 13.740 15.513 1.00 97.12 118 TRP A O 1
ATOM 943 N N . SER A 1 119 ? -7.201 11.519 15.341 1.00 95.88 119 SER A N 1
ATOM 944 C CA . SER A 1 119 ? -8.620 11.177 15.218 1.00 95.88 119 SER A CA 1
ATOM 945 C C . SER A 1 119 ? -9.327 10.961 16.554 1.00 95.88 119 SER A C 1
ATOM 947 O O . SER A 1 119 ? -10.551 10.991 16.614 1.00 95.88 119 SER A O 1
ATOM 949 N N . GLY A 1 120 ? -8.575 10.706 17.629 1.00 95.62 120 GLY A N 1
ATOM 950 C CA . GLY A 1 120 ? -9.133 10.250 18.902 1.00 95.62 120 GLY A CA 1
ATOM 951 C C .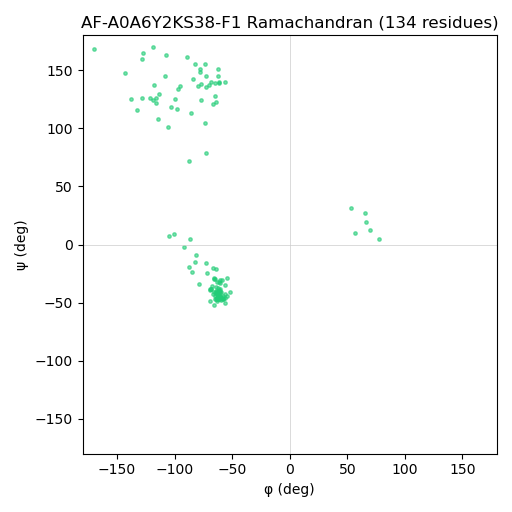 GLY A 1 120 ? -9.688 8.821 18.848 1.00 95.62 120 GLY A C 1
ATOM 952 O O . GLY A 1 120 ? -10.413 8.425 19.756 1.00 95.62 120 GLY A O 1
ATOM 953 N N . GLN A 1 121 ? -9.388 8.059 17.790 1.00 95.94 121 GLN A N 1
ATOM 954 C CA . GLN A 1 121 ? -9.843 6.679 17.616 1.00 95.94 121 GLN A CA 1
ATOM 955 C C . GLN A 1 121 ? -8.765 5.686 18.064 1.00 95.94 121 GLN A C 1
ATOM 957 O O . GLN A 1 121 ? -7.599 5.798 17.679 1.00 95.94 121 GLN A O 1
ATOM 962 N N . ASP A 1 122 ? -9.170 4.680 18.839 1.00 94.44 122 ASP A N 1
ATOM 963 C CA . ASP A 1 122 ? -8.286 3.596 19.292 1.00 94.44 122 ASP A CA 1
ATOM 964 C C . ASP A 1 122 ? -8.170 2.454 18.266 1.00 94.44 122 ASP A C 1
ATOM 966 O O . ASP A 1 122 ? -7.175 1.730 18.252 1.00 94.44 122 ASP A O 1
ATOM 970 N N . ASP A 1 123 ? -9.167 2.305 17.385 1.00 94.94 123 ASP A N 1
ATOM 971 C CA . ASP A 1 123 ? -9.146 1.348 16.276 1.00 94.94 123 ASP A CA 1
ATOM 972 C C . ASP A 1 123 ? -8.848 2.066 14.952 1.00 94.94 123 ASP A C 1
ATOM 974 O O . ASP A 1 123 ? -9.589 2.955 14.525 1.00 94.94 123 ASP A O 1
ATOM 978 N N . VAL A 1 124 ? -7.735 1.695 14.310 1.00 95.81 124 VAL A N 1
ATOM 979 C CA . VAL A 1 124 ? -7.213 2.344 13.101 1.00 95.81 124 VAL A CA 1
ATOM 980 C C . VAL A 1 124 ? -6.850 1.301 12.048 1.00 95.81 124 VAL A C 1
ATOM 982 O O . VAL A 1 124 ? -5.885 0.542 12.185 1.00 95.81 124 VAL A O 1
ATOM 985 N N . VAL A 1 125 ? -7.568 1.344 10.925 1.00 95.81 125 VAL A N 1
ATOM 986 C CA . VAL A 1 125 ? -7.330 0.473 9.770 1.00 95.81 125 VAL A CA 1
ATOM 987 C C . VAL A 1 125 ? -6.490 1.200 8.724 1.00 95.81 125 VAL A C 1
ATOM 989 O O . VAL A 1 125 ? -6.921 2.190 8.135 1.00 95.81 125 VAL A O 1
ATOM 992 N N . VAL A 1 126 ? -5.290 0.680 8.457 1.00 95.75 126 VAL A N 1
ATOM 993 C CA . VAL A 1 126 ? -4.382 1.196 7.423 1.00 95.75 126 VAL A CA 1
ATOM 994 C C . VAL A 1 126 ? -4.176 0.132 6.351 1.00 95.75 126 VAL A C 1
ATOM 996 O O . VAL A 1 126 ? -3.718 -0.974 6.635 1.00 95.75 126 VAL A O 1
ATOM 999 N N . GLY A 1 127 ? -4.501 0.472 5.104 1.00 94.31 127 GLY A N 1
ATOM 1000 C CA . GLY A 1 127 ? -4.200 -0.372 3.952 1.00 94.31 127 GLY A CA 1
ATOM 1001 C C . GLY A 1 127 ? -2.729 -0.265 3.555 1.00 94.31 127 GLY A C 1
ATOM 1002 O O . GLY A 1 127 ? -2.176 0.831 3.509 1.00 94.31 127 GLY A O 1
ATOM 1003 N N . SER A 1 128 ? -2.108 -1.397 3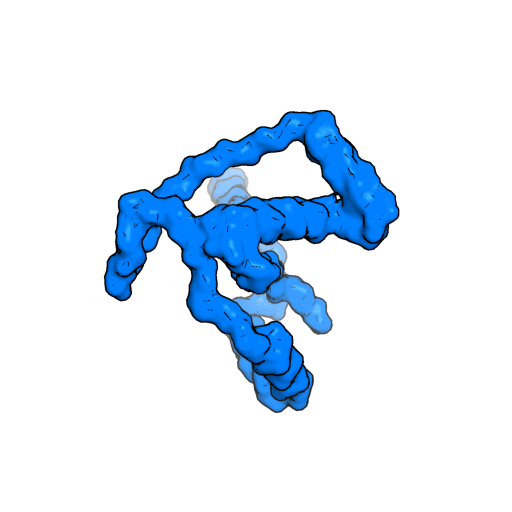.224 1.00 95.12 128 SER A N 1
ATOM 1004 C CA . SER A 1 128 ? -0.752 -1.434 2.678 1.00 95.12 128 SER A CA 1
ATOM 1005 C C . SER A 1 128 ? -0.712 -2.258 1.395 1.00 95.12 128 SER A C 1
ATOM 1007 O O . SER A 1 128 ? -1.178 -3.403 1.398 1.00 95.12 128 SER A O 1
ATOM 1009 N N . PRO A 1 129 ? -0.201 -1.700 0.284 1.00 93.56 129 PRO A N 1
ATOM 1010 C CA . PRO A 1 129 ? -0.124 -2.425 -0.969 1.00 93.56 129 PRO A CA 1
ATOM 1011 C C . PRO A 1 129 ? 0.929 -3.531 -0.881 1.00 93.56 129 PRO A C 1
ATOM 1013 O O . PRO A 1 129 ? 2.051 -3.326 -0.422 1.00 93.56 129 PRO A O 1
ATOM 1016 N N . VAL A 1 130 ? 0.585 -4.703 -1.405 1.00 91.81 130 VAL A N 1
ATOM 1017 C CA . VAL A 1 130 ? 1.537 -5.785 -1.666 1.00 91.81 130 VAL A CA 1
ATOM 1018 C C . VAL A 1 130 ? 1.746 -5.903 -3.168 1.00 91.81 130 VAL A C 1
ATOM 1020 O O . VAL A 1 130 ? 0.814 -5.705 -3.943 1.00 91.81 130 VAL A O 1
ATOM 1023 N N . ALA A 1 131 ? 2.963 -6.245 -3.596 1.00 90.12 131 ALA A N 1
ATOM 1024 C CA . ALA A 1 131 ? 3.287 -6.317 -5.022 1.00 90.12 131 ALA A CA 1
ATOM 1025 C C . ALA A 1 131 ? 2.401 -7.317 -5.787 1.00 90.12 131 ALA A C 1
ATOM 1027 O O . ALA A 1 131 ? 2.161 -7.128 -6.975 1.00 90.12 131 ALA A O 1
ATOM 1028 N N . GLY A 1 132 ? 1.943 -8.387 -5.121 1.00 83.94 132 GLY A N 1
ATOM 1029 C CA . GLY A 1 132 ? 1.080 -9.403 -5.732 1.00 83.94 132 GLY A CA 1
ATOM 1030 C C . GLY A 1 132 ? 1.767 -10.222 -6.830 1.00 83.94 132 GLY A C 1
ATOM 1031 O O . GLY A 1 132 ? 1.088 -10.815 -7.657 1.00 83.94 132 GLY A O 1
ATOM 1032 N N . ARG A 1 133 ? 3.108 -10.238 -6.853 1.00 84.75 133 ARG A N 1
ATOM 1033 C CA . ARG A 1 133 ? 3.931 -10.899 -7.886 1.00 84.75 133 ARG A CA 1
ATOM 1034 C C . ARG A 1 133 ? 4.576 -12.208 -7.430 1.00 84.75 133 ARG A C 1
ATOM 1036 O O . ARG A 1 133 ? 5.423 -12.740 -8.138 1.00 84.75 133 ARG A O 1
ATOM 1043 N N . MET A 1 134 ? 4.234 -12.700 -6.241 1.00 66.44 134 MET A N 1
ATOM 1044 C CA . MET A 1 134 ? 4.665 -14.031 -5.820 1.00 66.44 134 MET A CA 1
ATOM 1045 C C . MET A 1 134 ? 3.836 -15.047 -6.606 1.00 66.44 134 MET A C 1
ATOM 1047 O O . MET A 1 134 ? 2.645 -15.206 -6.345 1.00 66.44 134 MET A O 1
ATOM 1051 N N . LEU A 1 135 ? 4.460 -15.667 -7.605 1.00 53.38 135 LEU A N 1
ATOM 1052 C CA . LEU A 1 135 ? 3.949 -16.892 -8.208 1.00 53.38 135 LEU A CA 1
ATOM 1053 C C . LEU A 1 135 ? 4.009 -17.977 -7.122 1.00 53.38 135 LEU A C 1
ATOM 1055 O O . LEU A 1 135 ? 5.034 -18.104 -6.449 1.00 53.38 135 LEU A O 1
ATOM 1059 N N . ALA A 1 136 ? 2.888 -18.660 -6.896 1.00 46.91 136 ALA A N 1
ATOM 1060 C CA . ALA A 1 136 ? 2.841 -19.854 -6.056 1.00 46.91 136 ALA A CA 1
ATOM 1061 C C . ALA A 1 136 ? 3.445 -21.045 -6.805 1.00 46.91 136 ALA A C 1
ATOM 1063 O O . ALA A 1 136 ? 3.233 -21.106 -8.039 1.00 46.91 136 ALA A O 1
#

Sequence (136 aa):
LARELCELYTARVEEREAILPELPVQFADFALWQRQMLDK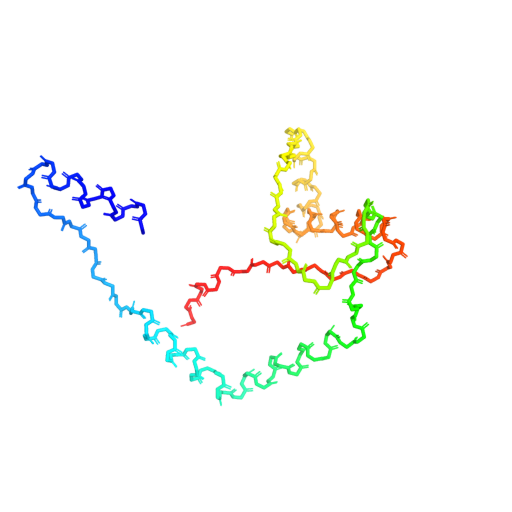PEAARRLAYWKNKLQGAPAGLELPTDRPRPAVASYRGAHVPVTLAPETVEALRALAQRQGVTLYMVLLAAFQVVLSRWSGQDDVVVGSPVAGRMLA

InterPro domains:
  IPR001242 Condensation domain [PF00668] (1-134)
  IPR023213 Chloramphenicol acetyltransferase-like domain superfamily [G3DSA:3.30.559.10] (1-39)

pLDDT: mean 94.69, std 6.54, range [46.91, 98.5]

Mean predicted aligned error: 5.0 Å

Solvent-accessible surface area (backbone atoms only — not comparable to full-atom values): 8909 Å² total; per-residue (Å²): 104,73,70,57,52,51,44,48,51,51,18,62,75,69,76,44,82,60,91,73,84,82,73,96,67,52,74,68,55,52,54,53,52,53,54,57,50,59,76,36,74,65,38,57,53,56,49,53,50,48,56,60,75,53,57,86,58,73,95,67,82,64,60,90,61,99,61,84,87,66,98,68,82,83,85,80,80,86,87,80,91,82,83,78,54,69,69,58,52,52,53,45,45,54,49,15,60,78,69,76,49,50,54,65,58,52,52,50,50,55,49,51,52,51,50,25,68,61,38,73,40,92,76,81,92,80,88,77,93,71,89,83,74,79,80,129

Foldseek 3Di:
DVVQVVQCVVCVVVVHDGDDDDDPDDVVNVVVVVVVVCVDPVVVVVVVVCCVVCVVADPDFQAPDPDDDDPDDPPDDDDDDDDDDPVVLVVLCVVCVVVVHDSVVSVVVVVQVVSCVRRVDPHDDDDDDDPPPDDD